Protein AF-A0A150KBV9-F1 (afdb_monomer)

Foldseek 3Di:
DKDKDWDWDQEDEAQDKTKTKIQIDDPPAFAPAWPFKWKWKDFPPPPDDIDIGGWDDDDRRMTIDIDHHHDFGKMKIWIWTHDPNDTDIDIDIYGYD

InterPro domains:
  IPR032693 YtkA-like domain [PF13115] (2-80)

Organism: Heyndrickxia coagulans (NCBI:txid1398)

Radius of gyration: 13.41 Å; Cα contacts (8 Å, |Δi|>4): 251; chains: 1; bounding box: 29×25×36 Å

Mean predicted aligned error: 3.07 Å

Structure (mmCIF, N/CA/C/O backbone):
data_AF-A0A150KBV9-F1
#
_entry.id   AF-A0A150KBV9-F1
#
loop_
_atom_site.group_PDB
_atom_site.id
_atom_site.type_symbol
_atom_site.label_atom_id
_atom_site.label_alt_id
_atom_site.label_comp_id
_atom_site.label_asym_id
_atom_site.label_entity_id
_atom_site.label_seq_id
_atom_site.pdbx_PDB_ins_code
_atom_site.Cartn_x
_atom_site.Cartn_y
_atom_site.Cartn_z
_atom_site.occupancy
_atom_site.B_iso_or_equiv
_atom_site.auth_seq_id
_atom_site.auth_comp_id
_atom_site.auth_asym_id
_atom_site.auth_atom_id
_atom_site.pdbx_PDB_model_num
ATOM 1 N N . MET A 1 1 ? -6.399 3.128 19.393 1.00 89.31 1 MET A N 1
ATOM 2 C CA . MET A 1 1 ? -5.880 3.751 18.157 1.00 89.31 1 MET A CA 1
ATOM 3 C C . MET A 1 1 ? -6.002 2.761 17.014 1.00 89.31 1 MET A C 1
ATOM 5 O O . MET A 1 1 ? -5.818 1.570 17.263 1.00 89.31 1 MET A O 1
ATOM 9 N N . VAL A 1 2 ? -6.335 3.238 15.815 1.00 95.81 2 VAL A N 1
ATOM 10 C CA . VAL A 1 2 ? -6.256 2.436 14.589 1.00 95.81 2 VAL A CA 1
ATOM 11 C C . VAL A 1 2 ? -4.783 2.176 14.280 1.00 95.81 2 VAL A C 1
ATOM 13 O O . VAL A 1 2 ? -3.937 3.053 14.445 1.00 95.81 2 VAL A O 1
ATOM 16 N N . LYS A 1 3 ? -4.479 0.943 13.889 1.00 97.00 3 LYS A N 1
ATOM 17 C CA . LYS A 1 3 ? -3.171 0.485 13.433 1.00 97.00 3 LYS A CA 1
ATOM 18 C C . LYS A 1 3 ? -3.337 -0.133 12.060 1.00 97.00 3 LYS A C 1
ATOM 20 O O . LYS A 1 3 ? -4.288 -0.878 11.824 1.00 97.00 3 LYS A O 1
ATOM 25 N N . VAL A 1 4 ? -2.376 0.144 11.193 1.00 97.94 4 VAL A N 1
ATOM 26 C CA . VAL A 1 4 ? -2.344 -0.372 9.829 1.00 97.94 4 VAL A CA 1
ATOM 27 C C . VAL A 1 4 ? -1.024 -1.090 9.627 1.00 97.94 4 VAL A C 1
ATOM 29 O O . VAL A 1 4 ? 0.040 -0.505 9.820 1.00 97.94 4 VAL A O 1
ATOM 32 N N . GLN A 1 5 ? -1.098 -2.359 9.243 1.00 97.88 5 GLN A N 1
ATOM 33 C CA . GLN A 1 5 ? 0.055 -3.121 8.790 1.00 97.88 5 GLN A CA 1
ATOM 34 C C . GLN A 1 5 ? 0.028 -3.185 7.265 1.00 97.88 5 GLN A C 1
ATOM 36 O O . GLN A 1 5 ? -0.833 -3.847 6.684 1.00 97.88 5 GLN A O 1
ATOM 41 N N . LEU A 1 6 ? 0.975 -2.499 6.631 1.00 98.12 6 LEU A N 1
ATOM 42 C CA . LEU A 1 6 ? 1.203 -2.576 5.193 1.00 98.12 6 LEU A CA 1
ATOM 43 C C . LEU A 1 6 ? 2.039 -3.823 4.877 1.00 98.12 6 LEU A C 1
ATOM 45 O O . LEU A 1 6 ? 3.114 -4.013 5.442 1.00 98.12 6 LEU A O 1
ATOM 49 N N . ILE A 1 7 ? 1.526 -4.682 3.999 1.00 97.81 7 ILE A N 1
ATOM 50 C CA . ILE A 1 7 ? 2.154 -5.933 3.574 1.00 97.81 7 ILE A CA 1
ATOM 51 C C . ILE A 1 7 ? 2.286 -5.894 2.054 1.00 97.81 7 ILE A C 1
ATOM 53 O O . ILE A 1 7 ? 1.316 -6.094 1.322 1.00 97.81 7 ILE A O 1
ATOM 57 N N . VAL A 1 8 ? 3.508 -5.644 1.601 1.00 97.06 8 VAL A N 1
ATOM 58 C CA . VAL A 1 8 ? 3.908 -5.579 0.193 1.00 97.06 8 VAL A CA 1
ATOM 59 C C . VAL A 1 8 ? 5.181 -6.422 0.047 1.00 97.06 8 VAL A C 1
ATOM 61 O O . VAL A 1 8 ? 5.967 -6.485 1.001 1.00 97.06 8 VAL A O 1
ATOM 64 N N . PRO A 1 9 ? 5.397 -7.121 -1.081 1.00 96.75 9 PRO A N 1
ATOM 65 C CA . PRO A 1 9 ? 6.681 -7.757 -1.355 1.00 96.75 9 PRO A CA 1
ATOM 66 C C . PRO A 1 9 ? 7.825 -6.740 -1.285 1.00 96.75 9 PRO A C 1
ATOM 68 O O . PRO A 1 9 ? 7.666 -5.601 -1.704 1.00 96.75 9 PRO A O 1
ATOM 71 N N . LYS A 1 10 ? 8.997 -7.150 -0.794 1.00 95.94 10 LYS A N 1
ATOM 72 C CA . LYS A 1 10 ? 10.195 -6.290 -0.847 1.00 95.94 10 LYS A CA 1
ATOM 73 C C . LYS A 1 10 ? 10.742 -6.154 -2.269 1.00 95.94 10 LYS A C 1
ATOM 75 O O . LYS A 1 10 ? 11.342 -5.139 -2.607 1.00 95.94 10 LYS A O 1
ATOM 80 N N . THR A 1 11 ? 10.546 -7.192 -3.077 1.00 97.06 11 THR A N 1
ATOM 81 C CA . THR A 1 11 ? 11.017 -7.298 -4.457 1.00 97.06 11 THR A CA 1
ATOM 82 C C . THR A 1 11 ? 9.911 -7.864 -5.344 1.00 97.06 11 THR A C 1
ATOM 84 O O . THR A 1 11 ? 9.156 -8.729 -4.889 1.00 97.06 11 THR A O 1
ATOM 87 N N . ALA A 1 12 ? 9.832 -7.423 -6.597 1.00 97.31 12 ALA A N 1
ATOM 88 C CA . ALA A 1 12 ? 8.935 -7.971 -7.613 1.00 97.31 12 ALA A CA 1
ATOM 89 C C . ALA A 1 12 ? 9.548 -7.856 -9.015 1.00 97.31 12 ALA A C 1
ATOM 91 O O . ALA A 1 12 ? 10.404 -7.008 -9.241 1.00 97.31 12 ALA A O 1
ATOM 92 N N . ASP A 1 13 ? 9.077 -8.673 -9.953 1.00 96.94 13 ASP A N 1
ATOM 93 C CA . ASP A 1 13 ? 9.520 -8.607 -11.346 1.00 96.94 13 ASP A CA 1
ATOM 94 C C . ASP A 1 13 ? 8.650 -7.635 -12.147 1.00 96.94 13 ASP A C 1
ATOM 96 O O . ASP A 1 13 ? 7.414 -7.611 -12.012 1.00 96.94 13 ASP A O 1
ATOM 100 N N . ALA A 1 14 ? 9.287 -6.859 -13.018 1.00 97.19 14 ALA A N 1
ATOM 101 C CA . ALA A 1 14 ? 8.610 -5.939 -13.910 1.00 97.19 14 ALA A CA 1
ATOM 102 C C . ALA A 1 14 ? 7.569 -6.663 -14.785 1.00 97.19 14 ALA A C 1
ATOM 104 O O . ALA A 1 14 ? 7.784 -7.747 -15.324 1.00 97.19 14 ALA A O 1
ATOM 105 N N . GLY A 1 15 ? 6.399 -6.044 -14.937 1.00 96.19 15 GLY A N 1
ATOM 106 C CA . GLY A 1 15 ? 5.294 -6.566 -15.742 1.00 96.19 15 GLY A CA 1
ATOM 107 C C . GLY A 1 15 ? 4.453 -7.652 -15.064 1.00 96.19 15 GLY A C 1
ATOM 108 O O . GLY A 1 15 ? 3.499 -8.130 -15.678 1.00 96.19 15 GLY A O 1
ATOM 109 N N . THR A 1 16 ? 4.743 -8.015 -13.811 1.00 95.94 16 THR A N 1
ATOM 110 C CA . THR A 1 16 ? 3.948 -8.995 -13.053 1.00 95.94 16 THR A CA 1
ATOM 111 C C . THR A 1 16 ? 2.902 -8.338 -12.148 1.00 95.94 16 THR A C 1
ATOM 113 O O . THR A 1 16 ? 2.935 -7.137 -11.878 1.00 95.94 16 THR A O 1
ATOM 116 N N . ASN A 1 17 ? 1.934 -9.136 -11.684 1.00 96.75 17 ASN A N 1
ATOM 117 C CA . ASN A 1 17 ? 0.947 -8.690 -10.701 1.00 96.75 17 ASN A CA 1
ATOM 118 C C . ASN A 1 17 ? 1.575 -8.630 -9.308 1.00 96.75 17 ASN A C 1
ATOM 120 O O . ASN A 1 17 ? 1.867 -9.665 -8.709 1.00 96.75 17 ASN A O 1
ATOM 124 N N . ILE A 1 18 ? 1.682 -7.424 -8.761 1.00 97.56 18 ILE A N 1
ATOM 125 C CA . ILE A 1 18 ? 2.222 -7.171 -7.429 1.00 97.56 18 ILE A CA 1
ATOM 126 C C . ILE A 1 18 ? 1.047 -7.012 -6.455 1.00 97.56 18 ILE A C 1
ATOM 128 O O . ILE A 1 18 ? 0.242 -6.085 -6.609 1.00 97.56 18 ILE A O 1
ATOM 132 N N . PRO A 1 19 ? 0.894 -7.912 -5.467 1.00 97.62 19 PRO A N 1
ATOM 133 C CA . PRO A 1 19 ? -0.175 -7.813 -4.485 1.00 97.62 19 PRO A CA 1
ATOM 134 C C . PRO A 1 19 ? 0.144 -6.741 -3.440 1.00 97.62 19 PRO A C 1
ATOM 136 O O . PRO A 1 19 ? 1.220 -6.738 -2.844 1.00 97.62 19 PRO A O 1
ATOM 139 N N . LEU A 1 20 ? -0.829 -5.875 -3.169 1.00 98.00 20 LEU A N 1
ATOM 140 C CA . LEU A 1 20 ? -0.778 -4.872 -2.109 1.00 98.00 20 LEU A CA 1
ATOM 141 C C . LEU A 1 20 ? -1.829 -5.221 -1.061 1.00 98.00 20 LEU A C 1
ATOM 143 O O . LEU A 1 20 ? -2.974 -5.526 -1.403 1.00 98.00 20 LEU A O 1
ATOM 147 N N . LYS A 1 21 ? -1.451 -5.197 0.216 1.00 98.25 21 LYS A N 1
ATOM 148 C CA . LYS A 1 21 ? -2.350 -5.563 1.310 1.00 98.25 21 LYS A CA 1
ATOM 149 C C . LYS A 1 21 ? -2.155 -4.655 2.511 1.00 98.25 21 LYS A C 1
ATOM 151 O O . LYS A 1 21 ? -1.032 -4.392 2.925 1.00 98.25 21 LYS A O 1
ATOM 156 N N . ALA A 1 22 ? -3.263 -4.232 3.099 1.00 98.12 22 ALA A N 1
ATOM 157 C CA . ALA A 1 22 ? -3.302 -3.486 4.341 1.00 98.12 22 ALA A CA 1
ATOM 158 C C . ALA A 1 22 ? -4.174 -4.239 5.345 1.00 98.12 22 ALA A C 1
ATOM 160 O O . ALA A 1 22 ? -5.310 -4.605 5.038 1.00 98.12 22 ALA A O 1
ATOM 161 N N . VAL A 1 23 ? -3.635 -4.483 6.540 1.00 98.06 23 VAL A N 1
ATOM 162 C CA . VAL A 1 23 ? -4.389 -5.049 7.662 1.00 98.06 23 VAL A CA 1
ATOM 163 C C . VAL A 1 23 ? -4.701 -3.933 8.648 1.00 98.06 23 VAL A C 1
ATOM 165 O O . VAL A 1 23 ? -3.788 -3.374 9.256 1.00 98.06 23 VAL A O 1
ATOM 168 N N . VAL A 1 24 ? -5.982 -3.613 8.808 1.00 97.94 24 VAL A N 1
ATOM 169 C CA . VAL A 1 24 ? -6.473 -2.518 9.647 1.00 97.94 24 VAL A CA 1
ATOM 170 C C . VAL A 1 24 ? -7.084 -3.088 10.922 1.00 97.94 24 VAL A C 1
ATOM 172 O O . VAL A 1 24 ? -7.954 -3.963 10.894 1.00 97.94 24 VAL A O 1
ATOM 175 N N . THR A 1 25 ? -6.601 -2.603 12.064 1.00 97.75 25 THR A N 1
ATOM 176 C CA . THR A 1 25 ? -7.039 -3.052 13.390 1.00 97.75 25 THR A CA 1
ATOM 177 C C . THR A 1 25 ? -7.224 -1.881 14.342 1.00 97.75 25 THR A C 1
ATOM 179 O O . THR A 1 25 ? -6.554 -0.858 14.221 1.00 97.75 25 THR A O 1
ATOM 182 N N . GLN A 1 26 ? -8.093 -2.034 15.337 1.00 96.31 26 GLN A N 1
ATOM 183 C CA . GLN A 1 26 ? -8.174 -1.126 16.478 1.00 96.31 26 GLN A CA 1
ATOM 184 C C . GLN A 1 26 ? -8.176 -1.949 17.764 1.00 96.31 26 GLN A C 1
ATOM 186 O O . GLN A 1 26 ? -9.128 -2.655 18.082 1.00 96.31 26 GLN A O 1
ATOM 191 N N . GLY A 1 27 ? -7.078 -1.881 18.521 1.00 93.88 27 GLY A N 1
ATOM 192 C CA . GLY A 1 27 ? -6.892 -2.776 19.664 1.00 93.88 27 GLY A CA 1
ATOM 193 C C . GLY A 1 27 ? -6.741 -4.226 19.199 1.00 93.88 27 GLY A C 1
ATOM 194 O O . GLY A 1 27 ? -5.769 -4.539 18.516 1.00 93.88 27 GLY A O 1
ATOM 195 N N . LYS A 1 28 ? -7.679 -5.098 19.585 1.00 93.62 28 LYS A N 1
ATOM 196 C CA . LYS A 1 28 ? -7.724 -6.510 19.161 1.00 93.62 28 LYS A CA 1
ATOM 197 C C . LYS A 1 28 ? -8.710 -6.763 18.013 1.00 93.62 28 LYS A C 1
ATOM 199 O O . LYS A 1 28 ? -8.751 -7.871 17.491 1.00 93.62 28 LYS A O 1
ATOM 204 N N . GLU A 1 29 ? -9.496 -5.759 17.632 1.00 96.00 29 GLU A N 1
ATOM 205 C CA . GLU A 1 29 ? -10.558 -5.892 16.636 1.00 96.00 29 GLU A CA 1
ATOM 206 C C . GLU A 1 29 ? -10.057 -5.603 15.223 1.00 96.00 29 GLU A C 1
ATOM 208 O O . GLU A 1 29 ? -9.171 -4.765 15.011 1.00 96.00 29 GLU A O 1
ATOM 213 N N . LYS A 1 30 ? -10.663 -6.289 14.254 1.00 97.12 30 LYS A N 1
ATOM 214 C CA . LYS A 1 30 ? -10.543 -5.986 12.829 1.00 97.12 30 LYS A CA 1
ATOM 215 C C . LYS A 1 30 ? -11.451 -4.807 12.478 1.00 97.12 30 LYS A C 1
ATOM 217 O O . LYS A 1 30 ? -12.531 -4.678 13.045 1.00 97.12 30 LYS A O 1
ATOM 222 N N . VAL A 1 31 ? -10.987 -3.941 11.581 1.00 96.75 31 VAL A N 1
ATOM 223 C CA . VAL A 1 31 ? -11.731 -2.749 11.144 1.00 96.75 31 VAL A CA 1
ATOM 224 C C . VAL A 1 31 ? -12.243 -2.983 9.726 1.00 96.75 31 VAL A C 1
ATOM 226 O O . VAL A 1 31 ? -11.489 -2.868 8.759 1.00 96.75 31 VAL A O 1
ATOM 229 N N . ASP A 1 32 ? -13.521 -3.329 9.623 1.00 96.00 32 ASP A N 1
ATOM 230 C CA . ASP A 1 32 ? -14.236 -3.593 8.362 1.00 96.00 32 ASP A CA 1
ATOM 231 C C . ASP A 1 32 ? -14.993 -2.372 7.834 1.00 96.00 32 ASP A C 1
ATOM 233 O O . ASP A 1 32 ? -15.477 -2.361 6.710 1.00 96.00 32 ASP A O 1
ATOM 237 N N . ASP A 1 33 ? -15.064 -1.336 8.662 1.00 94.12 33 ASP A N 1
ATOM 238 C CA . 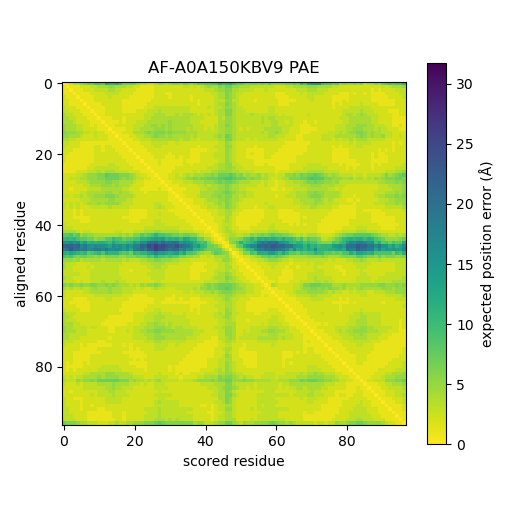ASP A 1 33 ? -15.762 -0.077 8.458 1.00 94.12 33 ASP A CA 1
ATOM 239 C C . ASP A 1 33 ? -14.782 1.074 8.175 1.00 94.12 33 ASP A C 1
ATOM 241 O O . ASP A 1 33 ? -14.970 2.187 8.662 1.00 94.12 33 ASP A O 1
ATOM 245 N N . ALA A 1 34 ? -13.684 0.814 7.453 1.00 96.38 34 ALA A N 1
ATOM 246 C CA . ALA A 1 34 ? -12.794 1.896 7.037 1.00 96.38 34 ALA A CA 1
ATOM 247 C C . ALA A 1 34 ? -13.490 2.763 5.980 1.00 96.38 34 ALA A C 1
ATOM 249 O O . ALA A 1 34 ? -13.989 2.248 4.981 1.00 96.38 34 ALA A O 1
ATOM 250 N N . ASP A 1 35 ? -13.487 4.077 6.196 1.00 96.25 35 ASP A N 1
ATOM 251 C CA . ASP A 1 35 ? -14.088 5.055 5.288 1.00 96.25 35 ASP A CA 1
ATOM 252 C C . ASP A 1 35 ? -13.331 5.102 3.950 1.00 96.25 35 ASP A C 1
ATOM 254 O O . ASP A 1 35 ? -13.925 5.266 2.887 1.00 96.25 35 ASP A O 1
ATOM 258 N N . GLU A 1 36 ? -12.003 4.948 4.002 1.00 96.31 36 GLU A N 1
ATOM 259 C CA . GLU A 1 36 ? -11.142 4.969 2.823 1.00 96.31 36 GLU A CA 1
ATOM 260 C C . GLU A 1 36 ? -9.899 4.101 3.030 1.00 96.31 36 GLU A C 1
ATOM 262 O O . GLU A 1 36 ? -9.224 4.200 4.059 1.00 96.31 36 GLU A O 1
ATOM 267 N N . VAL A 1 37 ? -9.564 3.290 2.021 1.00 97.88 37 VAL A N 1
ATOM 268 C CA . VAL A 1 37 ? -8.271 2.607 1.922 1.00 97.88 37 VAL A CA 1
ATOM 269 C C . VAL A 1 37 ? -7.741 2.724 0.497 1.00 97.88 37 VAL A C 1
ATOM 271 O O . VAL A 1 37 ? -8.305 2.146 -0.435 1.00 97.88 37 VAL A O 1
ATOM 274 N N . LYS A 1 38 ? -6.643 3.462 0.322 1.00 98.25 38 LYS A N 1
ATOM 275 C CA . LYS A 1 38 ? -6.018 3.702 -0.987 1.00 98.25 38 LYS A CA 1
ATOM 276 C C . LYS A 1 38 ? -4.516 3.460 -0.932 1.00 98.25 38 LYS A C 1
ATOM 278 O O . LYS A 1 38 ? -3.855 3.888 0.005 1.00 98.25 38 LYS A O 1
ATOM 283 N N . PHE A 1 39 ? -3.963 2.792 -1.937 1.00 97.94 39 PHE A N 1
ATOM 284 C CA . PHE A 1 39 ? -2.521 2.612 -2.095 1.00 97.94 39 PHE A CA 1
ATOM 285 C C . PHE A 1 39 ? -1.970 3.641 -3.070 1.00 97.94 39 PHE A C 1
ATOM 287 O O . PHE A 1 39 ? -2.440 3.738 -4.199 1.00 97.94 39 PHE A O 1
ATOM 294 N N . GLU A 1 40 ? -0.972 4.392 -2.637 1.00 97.12 40 GLU A N 1
ATOM 295 C CA . GLU A 1 40 ? -0.187 5.293 -3.461 1.00 97.12 40 GLU A CA 1
ATOM 296 C C . GLU A 1 40 ? 1.146 4.639 -3.790 1.00 97.12 40 GLU A C 1
ATOM 298 O O . GLU A 1 40 ? 1.833 4.143 -2.896 1.00 97.12 40 GLU A O 1
ATOM 303 N N . ILE A 1 41 ? 1.508 4.630 -5.069 1.00 96.19 41 ILE A N 1
ATOM 304 C CA . ILE A 1 41 ? 2.788 4.112 -5.537 1.00 96.19 41 ILE A CA 1
ATOM 305 C C . ILE A 1 41 ? 3.467 5.171 -6.389 1.00 96.19 41 ILE A C 1
ATOM 307 O O . ILE A 1 41 ? 2.873 5.663 -7.346 1.00 96.19 41 ILE A O 1
ATOM 311 N N . TRP A 1 42 ? 4.721 5.482 -6.087 1.00 95.69 42 TRP A N 1
ATOM 312 C CA . TRP A 1 42 ? 5.550 6.359 -6.911 1.00 95.69 42 TRP A CA 1
ATOM 313 C C . TRP A 1 42 ? 6.973 5.824 -6.995 1.00 95.69 42 TRP A C 1
ATOM 315 O O . TRP A 1 42 ? 7.458 5.151 -6.086 1.00 95.69 42 TRP A O 1
ATOM 325 N N . LYS A 1 43 ? 7.638 6.109 -8.114 1.00 95.25 43 LYS A N 1
ATOM 326 C CA . LYS A 1 43 ? 9.053 5.778 -8.306 1.00 95.25 43 LYS A CA 1
ATOM 327 C C . LYS A 1 43 ? 9.904 6.759 -7.500 1.00 95.25 43 LYS A C 1
ATOM 329 O O . LYS A 1 43 ? 9.601 7.954 -7.485 1.00 95.25 43 LYS A O 1
ATOM 334 N N . GLU A 1 44 ? 10.967 6.284 -6.857 1.00 90.69 44 GLU A N 1
ATOM 335 C CA . GLU A 1 44 ? 11.923 7.175 -6.195 1.00 90.69 44 GLU A CA 1
ATOM 336 C C . GLU A 1 44 ? 12.468 8.220 -7.178 1.00 90.69 44 GLU A C 1
ATOM 338 O O . GLU A 1 44 ? 12.699 7.928 -8.354 1.00 90.69 44 GLU A O 1
ATOM 343 N N . ASN A 1 45 ? 12.678 9.446 -6.688 1.00 82.00 45 ASN A N 1
ATOM 344 C CA . ASN A 1 45 ? 13.154 10.592 -7.474 1.00 82.00 45 ASN A CA 1
ATOM 345 C C . ASN A 1 45 ? 12.239 10.992 -8.650 1.00 82.00 45 ASN A C 1
ATOM 347 O O . ASN A 1 45 ? 12.675 11.679 -9.572 1.00 82.00 45 ASN A O 1
ATOM 351 N N . SER A 1 46 ? 10.970 10.568 -8.641 1.00 78.81 46 SER A N 1
ATOM 352 C CA . SER A 1 46 ? 9.960 11.053 -9.578 1.00 78.81 46 SER A CA 1
ATOM 353 C C . SER A 1 46 ? 9.106 12.128 -8.910 1.00 78.81 46 SER A C 1
ATOM 355 O O . SER A 1 46 ? 8.221 11.824 -8.116 1.00 78.81 46 SER A O 1
ATOM 357 N N . ASP A 1 47 ? 9.348 13.394 -9.249 1.00 62.53 47 ASP A N 1
ATOM 358 C CA . ASP A 1 47 ? 8.708 14.536 -8.577 1.00 62.53 47 ASP A CA 1
ATOM 359 C C . ASP A 1 47 ? 7.209 14.704 -8.890 1.00 62.53 47 ASP A C 1
ATOM 361 O O . ASP A 1 47 ? 6.566 15.595 -8.333 1.00 62.53 47 ASP A O 1
ATOM 365 N N . LYS A 1 48 ? 6.638 13.927 -9.827 1.00 62.97 48 LYS A N 1
ATOM 366 C CA . LYS A 1 48 ? 5.307 14.239 -10.391 1.00 62.97 48 LYS A CA 1
ATOM 367 C C . LYS A 1 48 ? 4.372 13.069 -10.687 1.00 62.97 48 LYS A C 1
ATOM 369 O O . LYS A 1 48 ? 3.222 13.329 -11.022 1.00 62.97 48 LYS A O 1
ATOM 374 N N . ASN A 1 49 ? 4.806 11.815 -10.554 1.00 80.50 49 ASN A N 1
ATOM 375 C CA . ASN A 1 49 ? 3.997 10.669 -10.977 1.00 80.50 49 ASN A CA 1
ATOM 376 C C . ASN A 1 49 ? 3.790 9.677 -9.829 1.00 80.50 49 ASN A C 1
ATOM 378 O O . ASN A 1 49 ? 4.577 8.745 -9.655 1.00 80.50 49 ASN A O 1
ATOM 382 N N . SER A 1 50 ? 2.701 9.861 -9.080 1.00 89.00 50 SER A N 1
ATOM 383 C CA . SER A 1 50 ? 2.152 8.819 -8.215 1.00 89.00 50 SER A CA 1
ATOM 384 C C . SER A 1 50 ? 0.897 8.204 -8.836 1.00 89.00 50 SER A C 1
ATOM 386 O O . SER A 1 50 ? 0.156 8.838 -9.587 1.00 89.00 50 SER A O 1
ATOM 388 N N . SER A 1 51 ? 0.695 6.917 -8.577 1.00 91.75 51 SER A N 1
ATOM 389 C CA . SER A 1 51 ? -0.501 6.169 -8.952 1.00 91.75 51 SER A CA 1
ATOM 390 C C . SER A 1 51 ? -1.283 5.834 -7.695 1.00 91.75 51 SER A C 1
ATOM 392 O O . SER A 1 51 ? -0.748 5.200 -6.787 1.00 91.75 51 SER A O 1
ATOM 394 N N . MET A 1 52 ? -2.548 6.238 -7.662 1.00 95.50 52 MET A N 1
ATOM 395 C CA . MET A 1 52 ? -3.472 5.940 -6.574 1.00 95.50 52 MET A CA 1
ATOM 396 C C . MET A 1 52 ? -4.372 4.765 -6.972 1.00 95.50 52 MET A C 1
ATOM 398 O O . MET A 1 52 ? -4.984 4.777 -8.038 1.00 95.50 52 MET A O 1
ATOM 402 N N . LEU A 1 53 ? -4.463 3.754 -6.111 1.00 96.69 53 LEU A N 1
ATOM 403 C CA . LEU A 1 53 ? -5.282 2.559 -6.298 1.00 96.69 53 LEU A CA 1
ATOM 404 C C . LEU A 1 53 ? -6.238 2.405 -5.123 1.00 96.69 53 LEU A C 1
ATOM 406 O O . LEU A 1 53 ? -5.806 2.324 -3.974 1.00 96.69 53 LEU A O 1
ATOM 410 N N . GLU A 1 54 ? -7.532 2.310 -5.402 1.00 97.19 54 GLU A N 1
ATOM 411 C CA . GLU A 1 54 ? -8.514 1.966 -4.376 1.00 97.19 54 GLU A CA 1
ATOM 412 C C . GLU A 1 54 ? -8.369 0.499 -3.974 1.00 97.19 54 GLU A C 1
ATOM 414 O O . GLU A 1 54 ? -8.271 -0.400 -4.817 1.00 97.19 54 GLU A O 1
ATOM 419 N N . ALA A 1 55 ? -8.334 0.258 -2.667 1.00 97.44 55 ALA A N 1
ATOM 420 C CA . ALA A 1 55 ? -8.310 -1.087 -2.132 1.00 97.44 55 ALA A CA 1
ATOM 421 C C . ALA A 1 55 ? -9.727 -1.657 -2.051 1.00 97.44 55 ALA A C 1
ATOM 423 O O . ALA A 1 55 ? -10.682 -0.971 -1.694 1.00 97.44 55 ALA A O 1
ATOM 424 N N . LYS A 1 56 ? -9.850 -2.952 -2.317 1.00 96.88 56 LYS A N 1
ATOM 425 C CA . LYS A 1 56 ? -11.067 -3.720 -2.072 1.00 96.88 56 LYS A CA 1
ATOM 426 C C . LYS A 1 56 ? -10.998 -4.337 -0.687 1.00 96.88 56 LYS A C 1
ATOM 428 O O . LYS A 1 56 ? -9.976 -4.925 -0.330 1.00 96.88 56 LYS A O 1
ATOM 433 N N . HIS A 1 57 ? -12.083 -4.240 0.069 1.00 96.25 57 HIS A N 1
ATOM 434 C CA . HIS A 1 57 ? -12.265 -5.059 1.263 1.00 96.25 57 HIS A CA 1
ATOM 435 C C . HIS A 1 57 ? -12.401 -6.528 0.838 1.00 96.25 57 HIS A C 1
ATOM 437 O O . HIS A 1 57 ? -13.226 -6.848 -0.015 1.00 96.25 57 HIS A O 1
ATOM 443 N N . ASP A 1 58 ? -11.524 -7.389 1.354 1.00 91.44 58 ASP A N 1
ATOM 444 C CA . ASP A 1 58 ? -11.411 -8.799 0.943 1.00 91.44 58 ASP A CA 1
ATOM 445 C C . ASP A 1 58 ? -11.820 -9.752 2.075 1.00 91.44 58 ASP A C 1
ATOM 447 O O . ASP A 1 58 ? -12.539 -10.726 1.869 1.00 91.44 58 ASP A O 1
ATOM 451 N N . GLN A 1 59 ? -11.376 -9.459 3.299 1.00 94.62 59 GLN A N 1
ATOM 452 C CA . GLN A 1 59 ? -11.624 -10.257 4.502 1.00 94.62 59 GLN A CA 1
ATOM 453 C C . GLN A 1 59 ? -11.652 -9.349 5.739 1.00 94.62 59 GLN A C 1
ATOM 455 O O . GLN A 1 59 ? -11.227 -8.197 5.640 1.00 94.62 59 GLN A O 1
ATOM 460 N N . PRO A 1 60 ? -12.049 -9.855 6.925 1.00 96.31 60 PRO A N 1
ATOM 461 C CA . PRO A 1 60 ? -12.058 -9.069 8.154 1.00 96.31 60 PRO A CA 1
ATOM 462 C C . PRO A 1 60 ? -10.745 -8.317 8.457 1.00 96.31 60 PRO A C 1
ATOM 464 O O . PRO A 1 60 ? -9.705 -8.894 8.816 1.00 96.31 60 PRO A O 1
ATOM 467 N N . GLY A 1 61 ? -10.811 -6.994 8.330 1.00 96.25 61 GLY A N 1
ATOM 468 C CA . GLY A 1 61 ? -9.752 -6.010 8.490 1.00 96.25 61 GLY A CA 1
ATOM 469 C C . GLY A 1 61 ? -8.692 -6.059 7.398 1.00 96.25 61 GLY A C 1
ATOM 470 O O . GLY A 1 61 ? -7.597 -5.562 7.632 1.00 96.25 61 GLY A O 1
ATOM 471 N N . ILE A 1 62 ? -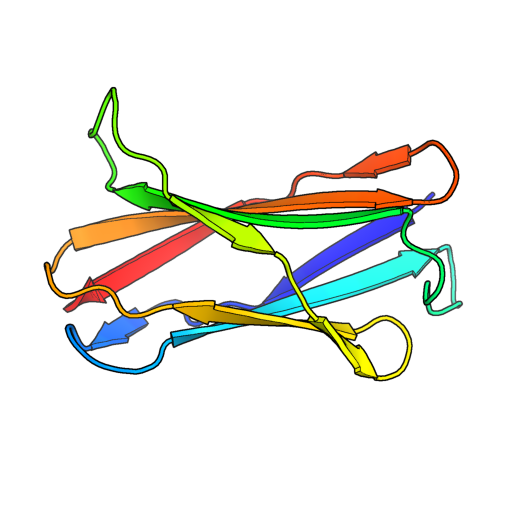8.952 -6.703 6.260 1.00 97.94 62 ILE A N 1
ATOM 472 C CA . ILE A 1 62 ? -7.999 -6.885 5.163 1.00 97.94 62 ILE A CA 1
ATOM 473 C C . ILE A 1 62 ? -8.515 -6.175 3.918 1.00 97.94 62 ILE A C 1
ATOM 475 O O . ILE A 1 62 ? -9.555 -6.523 3.360 1.00 97.94 62 ILE A O 1
ATOM 479 N N . TYR A 1 63 ? -7.712 -5.227 3.449 1.00 98.19 63 TYR A N 1
ATOM 480 C CA . TYR A 1 63 ? -7.950 -4.473 2.228 1.00 98.19 63 TYR A CA 1
ATOM 481 C C . TYR A 1 63 ? -6.828 -4.765 1.241 1.00 98.19 63 TYR A C 1
ATOM 483 O O . TYR A 1 63 ? -5.648 -4.751 1.611 1.00 98.19 63 TYR A O 1
ATOM 491 N N . THR A 1 64 ? -7.181 -5.055 -0.008 1.00 98.00 64 THR A N 1
ATOM 492 C CA . THR A 1 64 ? -6.229 -5.494 -1.029 1.00 98.00 64 THR A CA 1
ATOM 493 C C . THR A 1 64 ? -6.360 -4.705 -2.321 1.00 98.00 64 THR A C 1
ATOM 495 O O . THR A 1 64 ? -7.445 -4.302 -2.728 1.00 98.00 64 THR A O 1
ATOM 498 N N . ALA A 1 65 ? -5.233 -4.507 -2.991 1.00 97.69 65 ALA A N 1
ATOM 499 C CA . ALA A 1 65 ? -5.169 -4.013 -4.356 1.00 97.69 65 ALA A CA 1
ATOM 500 C C . ALA A 1 65 ? -4.110 -4.807 -5.128 1.00 97.69 65 ALA A C 1
ATOM 502 O O . ALA A 1 65 ? -3.325 -5.569 -4.555 1.00 97.69 65 ALA A O 1
ATOM 503 N N . LYS A 1 66 ? -4.093 -4.643 -6.448 1.00 96.81 66 LYS A N 1
ATOM 5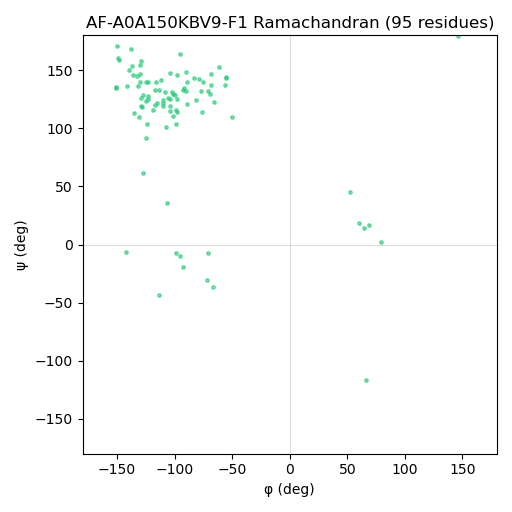04 C CA . LYS A 1 66 ? -3.050 -5.195 -7.313 1.00 96.81 66 LYS A CA 1
ATOM 505 C C . LYS A 1 66 ? -2.541 -4.089 -8.217 1.00 96.81 66 LYS A C 1
ATOM 507 O O . LYS A 1 66 ? -3.337 -3.299 -8.718 1.00 96.81 66 LYS A O 1
ATOM 512 N N . THR A 1 67 ? -1.233 -4.060 -8.422 1.00 95.94 67 THR A N 1
ATOM 513 C CA . THR A 1 67 ? -0.582 -3.148 -9.363 1.00 95.94 67 THR A CA 1
ATOM 514 C C . THR A 1 67 ? 0.345 -3.919 -10.292 1.00 95.94 67 THR A C 1
ATOM 516 O O . THR A 1 67 ? 0.779 -5.023 -9.964 1.00 95.94 67 THR A O 1
ATOM 519 N N . VAL A 1 68 ? 0.637 -3.338 -11.452 1.00 96.62 68 VAL A N 1
ATOM 520 C CA . VAL A 1 68 ? 1.6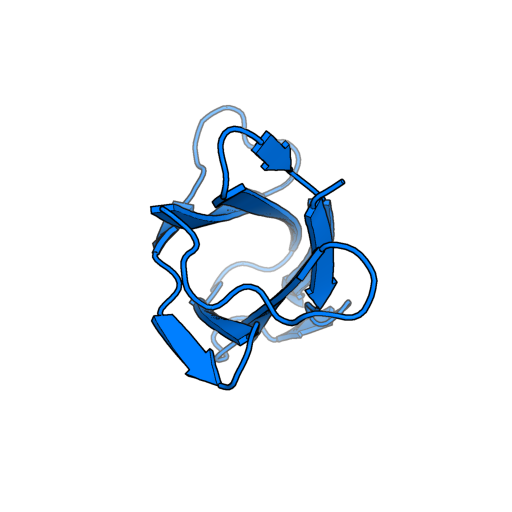16 -3.854 -12.412 1.00 96.62 68 VAL A CA 1
ATOM 521 C C . VAL A 1 68 ? 2.564 -2.715 -12.753 1.00 96.62 68 VAL A C 1
ATOM 523 O O . VAL A 1 68 ? 2.144 -1.697 -13.299 1.00 96.62 68 VAL A O 1
ATOM 526 N N . ILE A 1 69 ? 3.846 -2.896 -12.444 1.00 95.06 69 ILE A N 1
ATOM 527 C CA . ILE A 1 69 ? 4.898 -1.910 -12.703 1.00 95.06 69 ILE A CA 1
ATOM 528 C C . ILE A 1 69 ? 5.785 -2.464 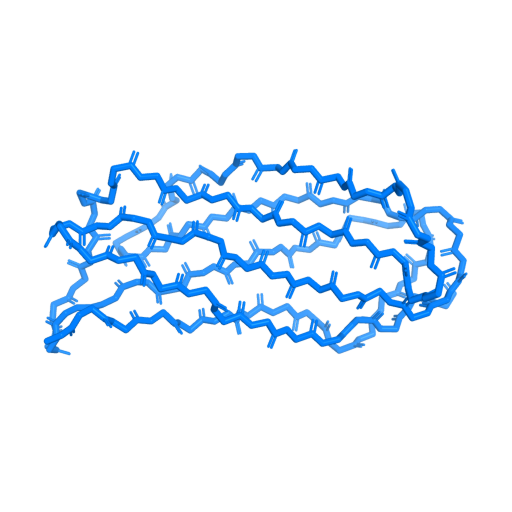-13.811 1.00 95.06 69 ILE A C 1
ATOM 530 O O . ILE A 1 69 ? 6.306 -3.564 -13.681 1.00 95.06 69 ILE A O 1
ATOM 534 N N . LYS A 1 70 ? 5.915 -1.740 -14.925 1.00 94.88 70 LYS A N 1
ATOM 535 C CA . LYS A 1 70 ? 6.657 -2.209 -16.112 1.00 94.88 70 LYS A CA 1
ATOM 536 C C . LYS A 1 70 ? 8.118 -1.782 -16.137 1.00 94.88 70 LYS A C 1
ATOM 538 O O . LYS A 1 70 ? 8.897 -2.345 -16.895 1.00 94.88 70 LYS A O 1
ATOM 543 N N . GLU A 1 71 ? 8.465 -0.764 -15.366 1.00 94.31 71 GLU A N 1
ATOM 544 C CA . GLU A 1 71 ? 9.819 -0.236 -15.324 1.00 94.31 71 GLU A CA 1
ATOM 545 C C . GLU A 1 71 ? 10.532 -0.735 -14.069 1.00 94.31 71 GLU A C 1
ATOM 547 O O . GLU A 1 71 ? 9.992 -0.582 -12.971 1.00 94.31 71 GLU A O 1
ATOM 552 N N . PRO A 1 72 ? 11.754 -1.266 -14.201 1.00 95.75 72 PRO A N 1
ATOM 553 C CA . PRO A 1 72 ? 12.601 -1.520 -13.051 1.00 95.75 72 PRO A CA 1
ATOM 554 C C . PRO A 1 72 ? 12.931 -0.230 -12.287 1.00 95.75 72 PRO A C 1
ATOM 556 O O . PRO A 1 72 ? 12.978 0.878 -12.848 1.00 95.75 72 PRO A O 1
ATOM 559 N N . GLY A 1 73 ? 13.183 -0.383 -10.991 1.00 95.12 73 GLY A N 1
ATOM 560 C CA . GLY A 1 73 ? 13.557 0.699 -10.087 1.00 95.12 73 GLY A CA 1
ATOM 561 C C . GLY A 1 73 ? 13.014 0.513 -8.675 1.00 95.12 73 GLY A C 1
ATOM 562 O O . GLY A 1 73 ? 12.307 -0.448 -8.375 1.00 95.12 73 GLY A O 1
ATOM 563 N N . THR A 1 74 ? 13.340 1.461 -7.803 1.00 96.56 74 THR A N 1
ATOM 564 C CA . THR A 1 74 ? 12.785 1.522 -6.449 1.00 96.56 74 THR A CA 1
ATOM 565 C C . THR A 1 74 ? 11.511 2.351 -6.458 1.00 96.56 74 THR A C 1
ATOM 567 O O . THR A 1 74 ? 11.467 3.453 -7.010 1.00 96.56 74 THR A O 1
ATOM 570 N N . TYR A 1 75 ? 10.474 1.811 -5.837 1.00 96.56 75 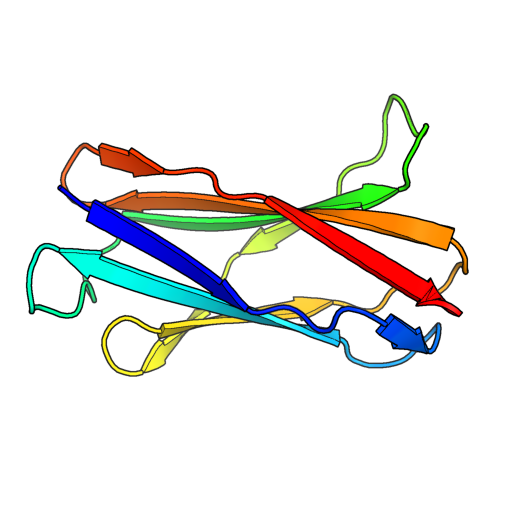TYR A N 1
ATOM 571 C CA . TYR A 1 75 ? 9.177 2.443 -5.686 1.00 96.56 75 TYR A CA 1
ATOM 572 C C . TYR A 1 75 ? 8.832 2.519 -4.210 1.00 96.56 75 TYR A C 1
ATOM 574 O O . TYR A 1 75 ? 9.034 1.557 -3.474 1.00 96.56 75 TYR A O 1
ATOM 582 N N . THR A 1 76 ? 8.246 3.627 -3.783 1.00 96.50 76 THR A N 1
ATOM 583 C CA . THR A 1 76 ? 7.608 3.691 -2.474 1.00 96.50 76 THR A CA 1
ATOM 584 C C . THR A 1 76 ? 6.137 3.342 -2.635 1.00 96.50 76 THR A C 1
ATOM 586 O O . THR A 1 76 ? 5.453 3.859 -3.519 1.00 96.50 76 THR A O 1
ATOM 589 N N . VAL A 1 77 ? 5.651 2.463 -1.763 1.00 97.12 77 VAL A N 1
ATOM 590 C CA . VAL A 1 77 ? 4.235 2.147 -1.599 1.00 97.12 77 VAL A CA 1
ATOM 591 C C . VAL A 1 77 ? 3.779 2.696 -0.257 1.00 97.12 77 VAL A C 1
ATOM 593 O O . VAL A 1 77 ? 4.271 2.282 0.793 1.00 97.12 77 VAL A O 1
ATOM 596 N N . GLN A 1 78 ? 2.815 3.605 -0.275 1.00 97.69 78 GLN A N 1
ATOM 597 C CA . GLN A 1 78 ? 2.150 4.129 0.912 1.00 97.69 78 GLN A CA 1
ATOM 598 C C . GLN A 1 78 ? 0.680 3.740 0.877 1.00 97.69 78 GLN A C 1
ATOM 600 O O . GLN A 1 78 ? 0.057 3.767 -0.176 1.00 97.69 78 GLN A O 1
ATOM 605 N N . VAL A 1 79 ? 0.102 3.364 2.013 1.00 97.75 79 VAL A N 1
ATOM 606 C CA . VAL A 1 79 ? -1.351 3.182 2.107 1.00 97.75 79 VAL A CA 1
ATOM 607 C C . VAL A 1 79 ? -1.940 4.313 2.925 1.00 97.75 79 VAL A C 1
ATOM 609 O O . VAL A 1 79 ? -1.447 4.594 4.006 1.00 97.75 79 VAL A O 1
ATOM 612 N N . HIS A 1 80 ? -2.992 4.939 2.419 1.00 97.88 80 HIS A N 1
ATOM 613 C CA . HIS A 1 80 ? -3.802 5.934 3.104 1.00 97.88 80 HIS A CA 1
ATOM 614 C C . HIS A 1 80 ? -5.028 5.223 3.663 1.00 97.88 80 HIS A C 1
ATOM 616 O O . HIS A 1 80 ? -5.824 4.678 2.897 1.00 97.88 80 HIS A O 1
ATOM 622 N N . VAL A 1 81 ? -5.142 5.161 4.991 1.00 97.75 81 VAL A N 1
ATOM 623 C CA . VAL A 1 81 ? -6.294 4.560 5.672 1.00 97.75 81 VAL A CA 1
ATOM 624 C C . VAL A 1 81 ? -6.974 5.612 6.523 1.00 97.75 81 VAL A C 1
ATOM 626 O O . VAL A 1 81 ? -6.401 6.063 7.518 1.00 97.75 81 VAL A O 1
ATOM 629 N N . THR A 1 82 ? -8.217 5.930 6.177 1.00 97.56 82 THR A N 1
ATOM 630 C CA . THR A 1 82 ? -9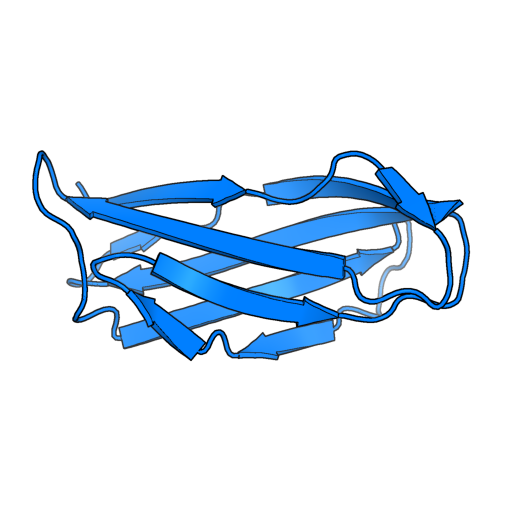.125 6.690 7.035 1.00 97.56 82 THR A CA 1
ATOM 631 C C . THR A 1 82 ? -10.134 5.725 7.639 1.00 97.56 82 THR A C 1
ATOM 633 O O . THR A 1 82 ? -10.868 5.053 6.922 1.00 97.56 82 THR A O 1
ATOM 636 N N . ALA A 1 83 ? -10.155 5.623 8.965 1.00 96.25 83 ALA A N 1
ATOM 637 C CA . ALA A 1 83 ? -11.131 4.813 9.678 1.00 96.25 83 ALA A CA 1
ATOM 638 C C . ALA A 1 83 ? -11.403 5.400 11.059 1.00 96.25 83 ALA A C 1
ATOM 640 O O . ALA A 1 83 ? -10.471 5.743 11.796 1.00 96.25 83 ALA A O 1
ATOM 641 N N . ARG A 1 84 ? -12.682 5.477 11.444 1.00 93.88 84 ARG A N 1
ATOM 642 C CA . ARG A 1 84 ? -13.111 5.876 12.799 1.00 93.88 84 ARG A CA 1
ATOM 643 C C . ARG A 1 84 ? -12.481 7.203 13.240 1.00 93.88 84 ARG A C 1
ATOM 645 O O . ARG A 1 84 ? -11.987 7.335 14.362 1.00 93.88 84 ARG A O 1
ATOM 652 N N . LYS A 1 85 ? -12.499 8.186 12.329 1.00 93.44 85 LYS A N 1
ATOM 653 C CA . LYS A 1 85 ? -11.933 9.541 12.496 1.00 93.44 85 LYS A CA 1
ATOM 654 C C . LYS A 1 85 ? -10.406 9.591 12.674 1.00 93.44 85 LYS A C 1
ATOM 656 O O . LYS A 1 85 ? -9.878 10.620 13.087 1.00 93.44 85 LYS A O 1
ATOM 661 N N . MET A 1 86 ? -9.692 8.504 12.381 1.00 94.62 86 MET A N 1
ATOM 662 C CA . MET A 1 86 ? -8.229 8.461 12.362 1.00 94.62 86 MET A CA 1
ATOM 663 C C . MET A 1 86 ? -7.728 8.265 10.936 1.00 94.62 86 MET A C 1
ATOM 665 O O . MET A 1 86 ? -8.298 7.476 10.189 1.00 94.62 86 MET A O 1
ATOM 669 N N . HIS A 1 87 ? -6.633 8.945 10.601 1.00 95.94 87 HIS A N 1
ATOM 670 C CA . HIS A 1 87 ? -5.934 8.797 9.330 1.00 95.94 87 HIS A CA 1
ATOM 671 C C . HIS A 1 87 ? -4.531 8.234 9.601 1.00 95.94 87 HIS A C 1
ATOM 673 O O . HIS A 1 87 ? -3.764 8.819 10.369 1.00 95.94 87 HIS A O 1
ATOM 679 N N . VAL A 1 88 ? -4.196 7.082 9.015 1.00 97.06 88 VAL A N 1
ATOM 680 C CA . VAL A 1 88 ? -2.931 6.364 9.239 1.00 97.06 88 VAL A CA 1
ATOM 681 C C . VAL A 1 88 ? -2.283 6.037 7.892 1.00 97.06 88 VAL A C 1
ATOM 683 O O . VAL A 1 88 ? -2.931 5.436 7.040 1.00 97.06 88 VAL A O 1
ATOM 686 N N . MET A 1 89 ? -1.014 6.435 7.709 1.00 97.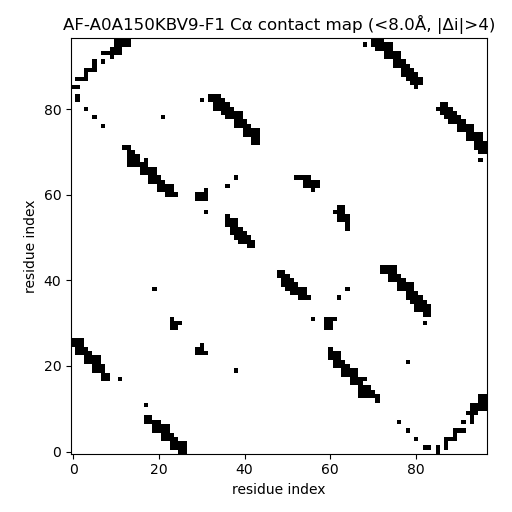06 89 MET A N 1
ATOM 687 C CA . MET A 1 89 ? -0.328 6.387 6.404 1.00 97.06 89 MET A CA 1
ATOM 688 C C . MET A 1 89 ? 1.038 5.667 6.407 1.00 97.06 89 MET A C 1
ATOM 690 O O . MET A 1 89 ? 2.064 6.310 6.153 1.00 97.06 89 MET A O 1
ATOM 694 N N . PRO A 1 90 ? 1.127 4.360 6.729 1.00 97.06 90 PRO A N 1
ATOM 695 C CA . PRO A 1 90 ? 2.400 3.654 6.692 1.00 97.06 90 PRO A CA 1
ATOM 696 C C . PRO A 1 90 ? 2.885 3.504 5.247 1.00 97.06 90 PRO A C 1
ATOM 698 O O . PRO A 1 90 ? 2.090 3.322 4.324 1.00 97.06 90 PRO A O 1
ATOM 701 N N . LYS A 1 91 ? 4.206 3.546 5.071 1.00 96.94 91 LYS A N 1
ATOM 702 C CA . LYS A 1 91 ? 4.875 3.382 3.780 1.00 96.94 91 LYS A CA 1
ATOM 703 C C . LYS A 1 91 ? 5.995 2.352 3.854 1.00 96.94 91 LYS A C 1
ATOM 705 O O . LYS A 1 91 ? 6.545 2.112 4.928 1.00 96.94 91 LYS A O 1
ATOM 710 N N . THR A 1 92 ? 6.313 1.748 2.720 1.00 96.88 92 THR A N 1
ATOM 711 C CA . THR A 1 92 ? 7.410 0.794 2.555 1.00 96.88 92 THR A CA 1
ATOM 712 C C . THR A 1 92 ? 7.968 0.878 1.140 1.00 96.88 92 THR A C 1
ATOM 714 O O . THR A 1 92 ? 7.283 1.366 0.242 1.00 96.88 92 THR A O 1
ATOM 717 N N . ASP A 1 93 ? 9.186 0.389 0.946 1.00 96.44 93 ASP A N 1
ATOM 718 C CA . ASP A 1 93 ? 9.842 0.394 -0.356 1.00 96.44 93 ASP A CA 1
ATOM 719 C C . ASP A 1 93 ? 9.688 -0.967 -1.040 1.00 96.44 93 ASP A C 1
ATOM 721 O O . ASP A 1 93 ? 9.672 -2.024 -0.400 1.00 96.44 93 ASP A O 1
ATOM 725 N N . LEU A 1 94 ? 9.577 -0.920 -2.360 1.00 96.81 94 LEU A N 1
ATOM 726 C CA . LEU A 1 94 ? 9.433 -2.043 -3.268 1.00 96.81 94 LEU A CA 1
ATOM 727 C C . LEU A 1 94 ? 10.483 -1.896 -4.368 1.00 96.81 94 LEU A C 1
ATOM 729 O O . LEU A 1 94 ? 10.475 -0.930 -5.129 1.00 96.81 94 LEU A O 1
ATOM 733 N N . SER A 1 95 ? 11.372 -2.876 -4.473 1.00 97.81 95 SER A N 1
ATOM 734 C CA . SER A 1 95 ? 12.329 -2.972 -5.572 1.00 97.81 95 SER A CA 1
ATOM 735 C C . SER A 1 95 ? 11.709 -3.771 -6.720 1.00 97.81 95 SER A C 1
ATOM 737 O O . SER A 1 95 ? 11.294 -4.914 -6.539 1.00 97.81 95 SER A O 1
ATOM 739 N N . VAL A 1 96 ? 11.612 -3.160 -7.898 1.00 97.31 96 VAL A N 1
ATOM 740 C CA . VAL A 1 96 ? 11.145 -3.815 -9.123 1.00 97.31 96 VAL A CA 1
ATOM 741 C C . VAL A 1 96 ? 12.349 -4.108 -10.011 1.00 97.31 96 VAL A C 1
ATOM 743 O O . VAL A 1 96 ? 13.114 -3.187 -10.309 1.00 97.31 96 VAL A O 1
ATOM 746 N N . ASN A 1 97 ? 12.507 -5.370 -10.412 1.00 94.88 97 ASN A N 1
ATOM 747 C CA . ASN A 1 97 ? 13.627 -5.869 -11.219 1.00 94.88 97 ASN A CA 1
ATOM 748 C C . ASN A 1 97 ? 13.210 -6.208 -12.649 1.00 94.88 97 ASN A C 1
ATOM 750 O O . ASN A 1 97 ? 12.050 -6.638 -12.842 1.00 94.88 97 ASN A O 1
#

pLDDT: mean 95.12, std 5.73, range [62.53, 98.25]

Solvent-accessible surface area (backbone atoms only — not comparable to full-atom values): 5333 Å² tota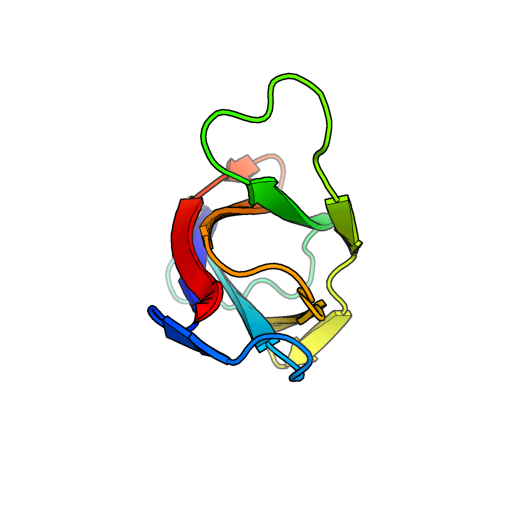l; per-residue (Å²): 108,80,46,70,48,78,48,60,60,61,60,47,56,42,67,39,86,44,63,38,36,36,40,33,28,42,82,92,42,62,44,78,71,53,80,40,49,33,38,38,38,30,46,68,96,50,96,82,58,70,47,79,41,72,40,42,81,77,51,90,9,30,31,35,40,75,48,68,50,72,64,62,46,53,26,43,41,32,37,45,34,33,38,91,95,40,79,50,70,57,68,49,64,30,38,29,81

Secondary structure (DSSP, 8-state):
-EEEEEE--SEE-TTSEEEEEEEEEETTEE----SEEEEEEEETT-SS-EEEEEPEEEETTEEEEEEE--S-EEEEEEEEEEETTEEE--EEEEEE-

Sequence (97 aa):
MVKVQLIVPKTADAGTNIPLKAVVTQGKEKVDDADEVKFEIWKENSDKNSSMLEAKHDQPGIYTAKTVIKEPGTYTVQVHVTARKMHVMPKTDLSVN

Nearest PDB structures (foldseek):
  3tp4-assembly3_B  TM=8.254E-01  e=7.489E-04  synthetic construct
  7o0b-assembly1_A  TM=7.786E-01  e=3.089E-03  Homo sapiens
  6fpt-assembly2_B  TM=7.453E-01  e=5.502E-03  Danio rerio
  3idu-assembly1_A  TM=6.069E-01  e=1.334E-03  Pyrococcus furiosus
  3idu-assembly2_B  TM=6.086E-01  e=1.561E-03  Pyrococcus furiosus